Protein AF-F6GGP9-F1 (afdb_monomer)

Radius of gyration: 16.39 Å; Cα contacts (8 Å, |Δi|>4): 61; chains: 1; bounding box: 28×33×43 Å

Secondary structure (DSSP, 8-state):
-HHHHHHHHH-TTHHHHHHHHHHHHHHHHHHHT-HHHH---SSS--HHHHHHHH-HHHHHHHHHHHHHHHHHHHHHHHHHH-GGG--

Sequence (87 aa):
MEQITEIMTSNPQYGYLLGAGVFLFIIIGLILDWDWVVEPGGGYFNIAYFINAFGRKTVRIVYGLIMLIGIIICLFGYFTYNPELYN

Mean predicted aligned error: 4.8 Å

pLDDT: mean 90.93, std 9.68, range [57.53, 98.62]

Structure (mmCIF, N/CA/C/O backbone):
data_AF-F6GGP9-F1
#
_entry.id   AF-F6GGP9-F1
#
loop_
_atom_site.group_PDB
_atom_site.id
_atom_site.type_symbol
_atom_site.label_atom_id
_atom_site.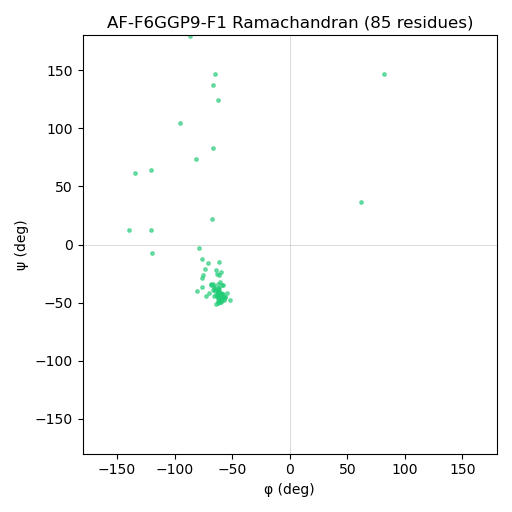label_alt_id
_atom_site.label_comp_id
_atom_site.label_asym_id
_atom_site.label_entity_id
_atom_site.label_seq_id
_atom_site.pdbx_PDB_ins_code
_atom_site.Cartn_x
_atom_site.Cartn_y
_atom_site.Cartn_z
_atom_site.occupancy
_atom_site.B_iso_or_equiv
_atom_site.auth_seq_id
_atom_site.auth_comp_id
_atom_site.auth_asym_id
_atom_site.auth_atom_id
_atom_site.pdbx_PDB_model_num
ATOM 1 N N . MET A 1 1 ? 3.431 -26.135 -12.895 1.00 67.1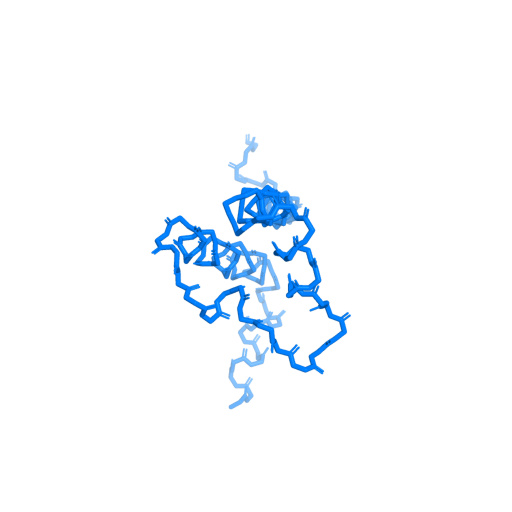2 1 MET A N 1
ATOM 2 C CA . MET A 1 1 ? 4.431 -25.506 -12.004 1.00 67.12 1 MET A CA 1
ATOM 3 C C . MET A 1 1 ? 5.651 -25.064 -12.794 1.00 67.12 1 MET A C 1
ATOM 5 O O . MET A 1 1 ? 5.933 -23.878 -12.753 1.00 67.12 1 MET A O 1
ATOM 9 N N . GLU A 1 2 ? 6.284 -25.942 -13.583 1.00 83.44 2 GLU A N 1
ATOM 10 C CA . GLU A 1 2 ? 7.477 -25.606 -14.391 1.00 83.44 2 GLU A CA 1
ATOM 11 C C . GLU A 1 2 ? 7.305 -24.365 -15.282 1.00 83.44 2 GLU A C 1
ATOM 13 O O . GLU A 1 2 ? 8.110 -23.448 -15.191 1.00 83.44 2 GLU A O 1
ATOM 18 N N . GLN A 1 3 ? 6.202 -24.257 -16.032 1.00 84.62 3 GLN A N 1
ATOM 19 C CA . GLN A 1 3 ? 5.944 -23.088 -16.892 1.00 84.62 3 GLN A CA 1
ATOM 20 C C . GLN A 1 3 ? 5.823 -21.759 -16.125 1.00 84.62 3 GLN A C 1
ATOM 22 O O . GLN A 1 3 ? 6.288 -20.728 -16.597 1.00 84.62 3 GLN A O 1
ATOM 27 N N . ILE A 1 4 ? 5.215 -21.761 -14.931 1.00 82.38 4 ILE A N 1
ATOM 28 C CA . ILE A 1 4 ? 5.092 -20.540 -14.112 1.00 82.38 4 ILE A CA 1
ATOM 29 C C . ILE A 1 4 ? 6.466 -20.144 -13.566 1.00 82.38 4 ILE A C 1
ATOM 31 O O . ILE A 1 4 ? 6.823 -18.968 -13.577 1.00 82.38 4 ILE A O 1
ATOM 35 N N . THR A 1 5 ? 7.246 -21.126 -13.112 1.00 85.38 5 THR A N 1
ATOM 36 C CA . THR A 1 5 ? 8.614 -20.908 -12.637 1.00 85.38 5 THR A CA 1
ATOM 37 C C . THR A 1 5 ? 9.504 -20.352 -13.744 1.00 85.38 5 THR A C 1
ATOM 39 O O . THR A 1 5 ? 10.257 -19.414 -13.495 1.00 85.38 5 THR A O 1
ATOM 42 N N . GLU A 1 6 ? 9.394 -20.878 -14.961 1.00 88.88 6 GLU A N 1
ATOM 43 C CA . GLU A 1 6 ? 10.141 -20.402 -16.124 1.00 88.88 6 GLU A CA 1
ATOM 44 C C . GLU A 1 6 ? 9.788 -18.946 -16.452 1.00 88.88 6 GLU A C 1
ATOM 46 O O . GLU A 1 6 ? 10.678 -18.101 -16.479 1.00 88.88 6 GLU A O 1
ATOM 51 N N . ILE A 1 7 ? 8.496 -18.607 -16.549 1.00 84.38 7 ILE A N 1
ATOM 52 C CA . ILE A 1 7 ? 8.036 -17.227 -16.792 1.00 84.38 7 ILE A CA 1
ATOM 53 C C . ILE A 1 7 ? 8.574 -16.252 -15.734 1.00 84.38 7 ILE A C 1
ATOM 55 O O . ILE A 1 7 ? 9.055 -15.172 -16.084 1.00 84.38 7 ILE A O 1
ATOM 59 N N . MET A 1 8 ? 8.508 -16.627 -14.452 1.00 83.88 8 MET A N 1
ATOM 60 C CA . MET A 1 8 ? 8.977 -15.795 -13.336 1.00 83.88 8 MET A CA 1
ATOM 61 C C . MET A 1 8 ? 10.500 -15.631 -13.330 1.00 83.88 8 MET A C 1
ATOM 63 O O . MET A 1 8 ? 11.002 -14.572 -12.965 1.00 83.88 8 MET A O 1
ATOM 67 N N . THR A 1 9 ? 11.233 -16.663 -13.748 1.00 86.31 9 THR A N 1
ATOM 68 C CA . THR A 1 9 ? 12.701 -16.638 -13.812 1.00 86.31 9 THR A CA 1
ATOM 69 C C . THR A 1 9 ? 13.186 -15.836 -15.018 1.00 86.31 9 THR A C 1
ATOM 71 O O . THR A 1 9 ? 14.174 -15.115 -14.915 1.00 86.31 9 THR A O 1
ATOM 74 N N . SER A 1 10 ? 12.476 -15.913 -16.146 1.00 91.25 10 SER A N 1
ATOM 75 C CA . SER A 1 10 ? 12.763 -15.125 -17.347 1.00 91.25 10 SER A CA 1
ATOM 76 C C . SER A 1 10 ? 12.367 -13.654 -17.213 1.00 91.25 10 SER A C 1
ATOM 78 O O . SER A 1 10 ? 12.892 -12.829 -17.953 1.00 91.25 10 SER A O 1
ATOM 80 N N . ASN A 1 11 ? 11.459 -13.312 -16.291 1.00 90.25 11 ASN A N 1
ATOM 81 C CA . ASN A 1 11 ? 10.983 -11.941 -16.095 1.00 90.25 11 ASN A CA 1
ATOM 82 C C . ASN A 1 11 ? 10.940 -11.543 -14.604 1.00 90.25 11 ASN A C 1
ATOM 84 O O . ASN A 1 11 ? 9.866 -11.232 -14.070 1.00 90.25 11 ASN A O 1
ATOM 88 N N . PRO A 1 12 ? 12.091 -11.540 -13.907 1.00 88.19 12 PRO A N 1
ATOM 89 C CA . PRO A 1 12 ? 12.145 -11.305 -12.464 1.00 88.19 12 PRO A CA 1
ATOM 90 C C . PRO A 1 12 ? 11.607 -9.923 -12.061 1.00 88.19 12 PRO A C 1
ATOM 92 O O . PRO A 1 12 ? 11.081 -9.757 -10.959 1.00 88.19 12 PRO A O 1
ATOM 95 N N . GLN A 1 13 ? 11.661 -8.938 -12.962 1.00 92.00 13 GLN A N 1
ATOM 96 C CA . GLN A 1 13 ? 11.152 -7.590 -12.736 1.00 92.00 13 GLN A CA 1
ATOM 97 C C . GLN A 1 13 ? 9.651 -7.543 -12.450 1.00 92.00 13 GLN A C 1
ATOM 99 O O . GLN A 1 13 ? 9.202 -6.711 -11.663 1.00 92.00 13 GLN A O 1
ATOM 104 N N . TYR A 1 14 ? 8.853 -8.451 -13.017 1.00 92.50 14 TYR A N 1
ATOM 105 C CA . TYR A 1 14 ? 7.411 -8.455 -12.757 1.00 92.50 14 TYR A CA 1
ATOM 106 C C . TYR A 1 14 ? 7.066 -8.912 -11.336 1.00 92.50 14 TYR A C 1
ATOM 108 O O . TYR A 1 14 ? 5.977 -8.600 -10.852 1.00 92.50 14 TYR A O 1
ATOM 116 N N . GLY A 1 15 ? 8.006 -9.539 -10.619 1.00 93.19 15 GLY A N 1
ATOM 117 C CA . GLY A 1 15 ? 7.872 -9.794 -9.185 1.00 93.19 15 GLY A CA 1
ATOM 118 C C . GLY A 1 15 ? 7.680 -8.506 -8.377 1.00 93.19 15 GLY A C 1
ATOM 119 O O . GLY A 1 15 ? 6.886 -8.484 -7.437 1.00 93.19 15 GLY A O 1
ATOM 120 N N . TYR A 1 16 ? 8.322 -7.405 -8.786 1.00 96.31 16 TYR A N 1
ATOM 121 C CA . TYR A 1 16 ? 8.128 -6.101 -8.154 1.00 96.31 16 TYR A CA 1
ATOM 122 C C . TYR A 1 16 ? 6.707 -5.564 -8.360 1.00 96.31 16 TYR A C 1
ATOM 124 O O . TYR A 1 16 ? 6.086 -5.107 -7.402 1.00 96.31 16 TYR A O 1
ATOM 132 N N . LEU A 1 17 ? 6.159 -5.657 -9.578 1.00 96.06 17 LEU A N 1
ATOM 133 C CA . LEU A 1 17 ? 4.785 -5.217 -9.853 1.00 96.06 17 LEU A CA 1
ATOM 134 C C . LEU A 1 17 ? 3.754 -6.081 -9.125 1.00 96.06 17 LEU A C 1
ATOM 136 O O . LEU A 1 17 ? 2.787 -5.548 -8.582 1.00 96.06 17 LEU A O 1
ATOM 140 N N . LEU A 1 18 ? 3.977 -7.397 -9.060 1.00 95.69 18 LEU A N 1
ATOM 141 C CA . LEU A 1 18 ? 3.134 -8.301 -8.284 1.00 95.69 18 LEU A CA 1
ATOM 142 C C . LEU A 1 18 ? 3.137 -7.912 -6.798 1.00 95.69 18 LEU A C 1
ATOM 144 O O . LEU A 1 18 ? 2.071 -7.782 -6.200 1.00 95.69 18 LEU A O 1
ATOM 148 N N . GLY A 1 19 ? 4.317 -7.661 -6.221 1.00 96.44 19 GLY A N 1
ATOM 149 C CA . GLY A 1 19 ? 4.455 -7.184 -4.842 1.00 96.44 19 GLY A CA 1
ATOM 150 C C . GLY A 1 19 ? 3.725 -5.860 -4.598 1.00 96.44 19 GLY A C 1
ATOM 151 O O . GLY A 1 19 ? 2.955 -5.749 -3.643 1.00 96.44 19 GLY A O 1
ATOM 152 N N . ALA A 1 20 ? 3.881 -4.887 -5.501 1.00 98.12 20 ALA A N 1
ATOM 153 C CA . ALA A 1 20 ? 3.161 -3.616 -5.434 1.00 98.12 20 ALA A CA 1
ATOM 154 C C . ALA A 1 20 ? 1.634 -3.813 -5.486 1.00 98.12 20 ALA A C 1
ATOM 156 O O . ALA A 1 20 ? 0.910 -3.192 -4.709 1.00 98.12 20 ALA A O 1
ATOM 157 N N . GLY A 1 21 ? 1.143 -4.703 -6.355 1.00 98.19 21 GLY A N 1
ATOM 158 C CA . GLY A 1 21 ? -0.278 -5.043 -6.454 1.00 98.19 21 GLY A CA 1
ATOM 159 C C . GLY A 1 21 ? -0.832 -5.677 -5.177 1.00 98.19 21 GLY A C 1
ATOM 160 O O . GLY A 1 21 ? -1.913 -5.300 -4.726 1.00 98.19 21 GLY A O 1
ATOM 161 N N . VAL A 1 22 ? -0.075 -6.581 -4.546 1.00 97.94 22 VAL A N 1
ATOM 162 C CA . VAL A 1 22 ? -0.448 -7.176 -3.252 1.00 97.94 22 VAL A CA 1
ATOM 163 C C . VAL A 1 22 ? -0.532 -6.107 -2.163 1.00 97.94 22 VAL A C 1
ATOM 165 O O . VAL A 1 22 ? -1.540 -6.033 -1.462 1.00 97.94 22 VAL A O 1
ATOM 168 N N . PHE A 1 23 ? 0.471 -5.235 -2.037 1.00 98.31 23 PHE A N 1
ATOM 169 C CA . PHE A 1 23 ? 0.426 -4.149 -1.053 1.00 98.31 23 PHE A CA 1
ATOM 170 C C . PHE A 1 23 ? -0.730 -3.180 -1.309 1.00 98.31 23 PHE A C 1
ATOM 172 O O . PHE A 1 23 ? -1.406 -2.776 -0.364 1.00 98.31 23 PHE A O 1
ATOM 179 N N . LEU A 1 24 ? -1.016 -2.854 -2.572 1.00 98.50 24 LEU A N 1
ATOM 180 C CA . LEU A 1 24 ? -2.161 -2.021 -2.934 1.00 98.50 24 LEU A CA 1
ATOM 181 C C . LEU A 1 24 ? -3.488 -2.675 -2.526 1.00 98.50 24 LEU A C 1
ATOM 183 O O . LEU A 1 24 ? -4.357 -2.003 -1.974 1.00 98.50 24 LEU A O 1
ATOM 187 N N . PHE A 1 25 ? -3.634 -3.982 -2.740 1.00 98.12 25 PHE A N 1
ATOM 188 C CA . PHE A 1 25 ? -4.816 -4.729 -2.314 1.00 98.12 25 PHE A CA 1
ATOM 189 C C . PHE A 1 25 ? -4.999 -4.698 -0.790 1.00 98.12 25 PHE A C 1
ATOM 191 O O . PHE A 1 25 ? -6.111 -4.482 -0.305 1.00 98.12 25 PHE A O 1
ATOM 198 N N . ILE A 1 26 ? -3.906 -4.816 -0.029 1.00 97.12 26 ILE A N 1
ATOM 199 C CA . ILE A 1 26 ? -3.934 -4.646 1.428 1.00 97.12 26 ILE A CA 1
ATOM 200 C C . ILE A 1 26 ? -4.355 -3.221 1.808 1.00 97.12 26 ILE A C 1
ATOM 202 O O . ILE A 1 26 ? -5.217 -3.069 2.669 1.00 97.12 26 ILE A O 1
ATOM 206 N N . ILE A 1 27 ? -3.834 -2.176 1.152 1.00 98.06 27 ILE A N 1
ATOM 207 C CA . ILE A 1 27 ? -4.265 -0.785 1.396 1.00 98.06 27 ILE A CA 1
ATOM 208 C C . ILE A 1 27 ? -5.765 -0.621 1.140 1.00 98.06 27 ILE A C 1
ATOM 210 O O . ILE A 1 27 ? -6.449 0.012 1.942 1.00 98.06 27 ILE A O 1
ATOM 214 N N . ILE A 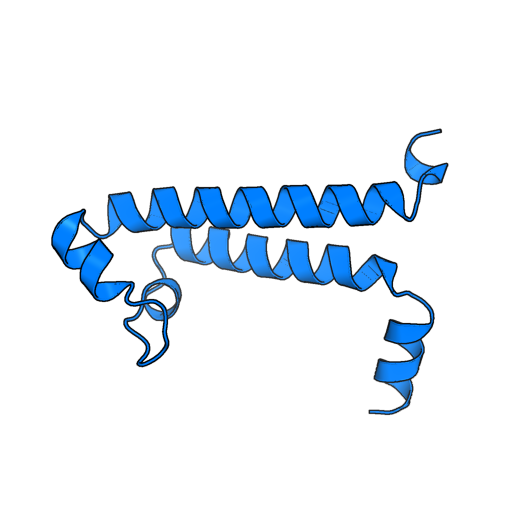1 28 ? -6.299 -1.204 0.064 1.00 98.25 28 ILE A N 1
ATOM 215 C CA . ILE A 1 28 ? -7.741 -1.178 -0.222 1.00 98.25 28 ILE A CA 1
ATOM 216 C C . ILE A 1 28 ? -8.516 -1.816 0.931 1.00 98.25 28 ILE A C 1
ATOM 218 O O . ILE A 1 28 ? -9.454 -1.206 1.442 1.00 98.25 28 ILE A O 1
ATOM 222 N N . GLY A 1 29 ? -8.093 -2.990 1.401 1.00 96.94 29 GLY A N 1
ATOM 223 C CA . GLY A 1 29 ? -8.713 -3.633 2.555 1.00 96.94 29 GLY A CA 1
ATOM 224 C C . GLY A 1 29 ? -8.615 -2.798 3.834 1.00 96.94 29 GLY A C 1
ATOM 225 O O . GLY A 1 29 ? -9.588 -2.690 4.577 1.00 96.94 29 GLY A O 1
ATOM 226 N N . LEU A 1 30 ? -7.492 -2.108 4.051 1.00 96.56 30 LEU A N 1
ATOM 227 C CA . LEU A 1 30 ? -7.329 -1.163 5.153 1.00 96.56 30 LEU A CA 1
ATOM 228 C C . LEU A 1 30 ? -8.229 0.061 5.018 1.00 96.56 30 LEU A C 1
ATOM 230 O O . LEU A 1 30 ? -8.678 0.557 6.042 1.00 96.56 30 LEU A O 1
ATOM 234 N N . ILE A 1 31 ? -8.522 0.561 3.818 1.00 97.62 31 ILE A N 1
ATOM 235 C CA . ILE A 1 31 ? -9.461 1.676 3.602 1.00 97.62 31 ILE A CA 1
ATOM 236 C C . ILE A 1 31 ? -10.902 1.208 3.828 1.00 97.62 31 ILE A C 1
ATOM 238 O O . ILE A 1 31 ? -11.660 1.881 4.527 1.00 97.62 31 ILE A O 1
ATOM 242 N N . LEU A 1 32 ? -11.252 0.032 3.304 1.00 97.56 32 LEU A N 1
ATOM 243 C CA . LEU A 1 32 ? -12.583 -0.574 3.404 1.00 97.56 32 LEU A CA 1
ATOM 244 C C . LEU A 1 32 ? -12.867 -1.250 4.754 1.00 97.56 32 LEU A C 1
ATOM 246 O O . LEU A 1 32 ? -13.979 -1.715 4.975 1.00 97.56 32 LEU A O 1
ATOM 250 N N . ASP A 1 33 ? -11.887 -1.269 5.658 1.00 95.12 33 ASP A N 1
ATOM 251 C CA . ASP A 1 33 ? -11.977 -1.866 6.994 1.00 95.12 33 ASP A CA 1
ATOM 252 C C . ASP A 1 33 ? -12.243 -3.376 7.011 1.00 95.12 33 ASP A C 1
ATOM 254 O O . ASP A 1 33 ? -12.960 -3.877 7.874 1.00 95.12 33 ASP A O 1
ATOM 258 N N . TRP A 1 34 ? -11.664 -4.116 6.067 1.00 94.75 34 TRP A N 1
ATOM 259 C CA . TRP A 1 34 ? -11.778 -5.572 6.052 1.00 94.75 34 TRP A CA 1
ATOM 260 C C . TRP A 1 34 ? -11.151 -6.185 7.305 1.00 94.75 34 TRP A C 1
ATOM 262 O O . TRP A 1 34 ? -9.966 -5.981 7.574 1.00 94.75 34 TRP A O 1
ATOM 272 N N . ASP A 1 35 ? -11.939 -6.973 8.043 1.00 90.25 35 ASP A N 1
ATOM 273 C CA . ASP A 1 35 ? -11.513 -7.565 9.315 1.00 90.25 35 ASP A CA 1
ATOM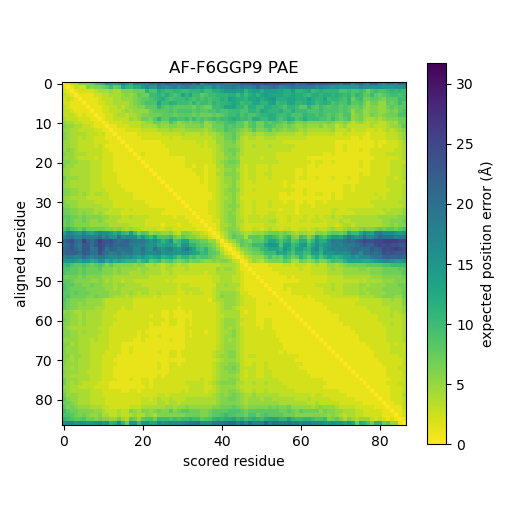 274 C C . ASP A 1 35 ? -10.255 -8.421 9.163 1.00 90.25 35 ASP A C 1
ATOM 276 O O . ASP A 1 35 ? -9.308 -8.218 9.912 1.00 90.25 35 ASP A O 1
ATOM 280 N N . TRP A 1 36 ? -10.191 -9.285 8.143 1.00 89.38 36 TRP A N 1
ATOM 281 C CA . TRP A 1 36 ? -9.070 -10.213 7.923 1.00 89.38 36 TRP A CA 1
ATOM 282 C C . TRP A 1 36 ? -7.708 -9.520 7.734 1.00 89.38 36 TRP A C 1
ATOM 284 O O . TRP A 1 36 ? -6.667 -10.119 7.988 1.00 89.38 36 TRP A O 1
ATOM 294 N N . VAL A 1 37 ? -7.690 -8.251 7.309 1.00 91.31 37 VAL A N 1
ATOM 295 C CA . VAL A 1 37 ? -6.445 -7.487 7.107 1.00 91.31 37 VAL A CA 1
ATOM 296 C C . VAL A 1 37 ? -5.830 -7.052 8.438 1.00 91.31 37 VAL A C 1
ATOM 298 O O . VAL A 1 37 ? -4.622 -6.850 8.541 1.00 91.31 37 VAL A O 1
ATOM 301 N N . VAL A 1 38 ? -6.663 -6.901 9.465 1.00 88.38 38 VAL A N 1
ATOM 302 C CA . VAL A 1 38 ? -6.262 -6.492 10.815 1.00 88.38 38 VAL A CA 1
ATOM 303 C C . VAL A 1 38 ? -6.628 -7.536 11.870 1.00 88.38 38 VAL A C 1
ATOM 305 O O . VAL A 1 38 ? -6.585 -7.256 13.070 1.00 88.38 38 VAL A O 1
ATOM 308 N N . GLU A 1 39 ? -6.999 -8.735 11.429 1.00 82.75 39 GLU A N 1
ATOM 309 C CA . GLU A 1 39 ? -7.400 -9.820 12.302 1.00 82.75 39 GLU A CA 1
ATOM 310 C C . GLU A 1 39 ? -6.184 -10.265 13.122 1.00 82.75 39 GLU A C 1
ATOM 312 O O . GLU A 1 39 ? -5.071 -10.363 12.588 1.00 82.75 39 GLU A O 1
ATOM 317 N N . PRO A 1 40 ? -6.349 -10.516 14.429 1.00 68.81 40 PRO A N 1
ATOM 318 C CA . PRO A 1 40 ? -5.302 -11.120 15.230 1.00 68.81 40 PRO A CA 1
ATOM 319 C C . PRO A 1 40 ? -5.052 -12.557 14.778 1.00 68.81 40 PRO A C 1
ATOM 321 O O . PRO A 1 40 ? -5.555 -13.514 15.358 1.00 68.81 40 PRO A O 1
ATOM 324 N N . GLY A 1 41 ? -4.249 -12.721 13.733 1.00 63.56 41 GLY A N 1
ATOM 325 C CA . GLY A 1 41 ? -3.669 -14.010 13.404 1.00 63.56 41 GLY A CA 1
ATOM 326 C C . GLY A 1 41 ? -2.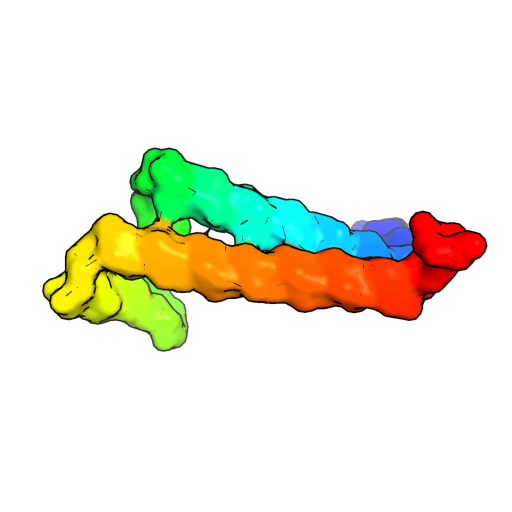718 -14.443 14.519 1.00 63.56 41 GLY A C 1
ATOM 327 O O . GLY A 1 41 ? -2.018 -13.618 15.104 1.00 63.56 41 GLY A O 1
ATOM 328 N N . GLY A 1 42 ? -2.625 -15.748 14.781 1.00 60.22 42 GLY A N 1
ATOM 329 C CA . GLY A 1 42 ? -1.638 -16.332 15.706 1.00 60.22 42 GLY A CA 1
ATOM 330 C C . GLY A 1 42 ? -0.176 -16.234 15.232 1.00 60.22 42 GLY A C 1
ATOM 331 O O . GLY A 1 42 ? 0.651 -17.047 15.633 1.00 60.22 42 GLY A O 1
ATOM 332 N N . GLY A 1 43 ? 0.135 -15.299 14.330 1.00 62.38 43 GLY A N 1
ATOM 333 C CA . GLY A 1 43 ? 1.469 -15.062 13.785 1.00 62.38 43 GLY A CA 1
ATOM 334 C C . GLY A 1 43 ? 2.314 -14.120 14.649 1.00 62.38 43 GLY A C 1
ATOM 335 O O . GLY A 1 43 ? 1.870 -13.592 15.665 1.00 62.38 43 GLY A O 1
ATOM 336 N N . TYR A 1 44 ? 3.553 -13.874 14.215 1.00 57.53 44 TYR A N 1
ATOM 337 C CA . TYR A 1 44 ? 4.538 -13.064 14.949 1.00 57.53 44 TYR A CA 1
ATOM 338 C C . TYR A 1 44 ? 4.152 -11.583 15.126 1.00 57.53 44 TYR A C 1
ATOM 340 O O . TYR A 1 44 ? 4.657 -10.923 16.033 1.00 57.53 44 TYR A O 1
ATOM 348 N N . PHE A 1 45 ? 3.270 -11.047 14.277 1.00 66.38 45 PHE A N 1
ATOM 349 C CA . PHE A 1 45 ? 2.814 -9.658 14.348 1.00 66.38 45 PHE A CA 1
ATOM 350 C C . PHE A 1 45 ? 1.506 -9.558 15.137 1.00 66.38 45 PHE A C 1
ATOM 352 O O . PHE A 1 45 ? 0.432 -9.884 14.638 1.00 66.38 45 PHE A O 1
ATOM 359 N N . ASN A 1 46 ? 1.587 -9.069 16.375 1.00 82.06 46 ASN A N 1
ATOM 360 C CA . ASN A 1 46 ? 0.425 -8.933 17.248 1.00 82.06 46 ASN A CA 1
ATOM 361 C C . ASN A 1 46 ? -0.368 -7.650 16.936 1.00 82.06 46 ASN A C 1
ATOM 363 O O . ASN A 1 46 ? -0.318 -6.673 17.685 1.00 82.06 46 ASN A O 1
ATOM 367 N N . ILE A 1 47 ? -1.099 -7.640 15.817 1.00 87.69 47 ILE A N 1
ATOM 368 C CA . ILE A 1 47 ? -1.963 -6.511 15.435 1.00 87.69 47 ILE A CA 1
ATOM 369 C C . ILE A 1 47 ? -3.011 -6.216 16.526 1.00 87.69 47 ILE A C 1
ATOM 371 O O . ILE A 1 47 ? -3.275 -5.044 16.798 1.00 87.69 47 ILE A O 1
ATOM 375 N N . ALA A 1 48 ? -3.533 -7.234 17.226 1.00 87.62 48 ALA A N 1
ATOM 376 C CA . ALA A 1 48 ? -4.470 -7.032 18.339 1.00 87.62 48 ALA A CA 1
ATOM 377 C C . ALA A 1 48 ? -3.893 -6.165 19.460 1.00 87.62 48 ALA A C 1
ATOM 379 O O . ALA A 1 48 ? -4.592 -5.289 19.966 1.00 87.62 48 ALA A O 1
ATOM 380 N N . TYR A 1 49 ? -2.628 -6.370 19.836 1.00 88.56 49 TYR A N 1
ATOM 381 C CA . TYR A 1 49 ? -1.970 -5.532 20.838 1.00 88.56 49 TYR A CA 1
ATOM 382 C C . TYR A 1 49 ? -1.994 -4.057 20.425 1.00 88.56 49 TYR A C 1
ATOM 384 O O . TYR A 1 49 ? -2.410 -3.199 21.205 1.00 88.56 49 TYR A O 1
ATOM 392 N N . PHE A 1 50 ? -1.621 -3.760 19.178 1.00 91.06 50 PHE A N 1
ATOM 393 C CA . PHE A 1 50 ? -1.623 -2.389 18.673 1.00 91.06 50 PHE A CA 1
ATOM 394 C C . PHE A 1 50 ? -3.038 -1.810 18.581 1.00 91.06 50 PHE A C 1
ATOM 396 O O . PHE A 1 50 ? -3.233 -0.638 18.898 1.00 91.06 50 PHE A O 1
ATOM 403 N N . ILE A 1 51 ? -4.038 -2.610 18.196 1.00 92.88 51 ILE A N 1
ATOM 404 C CA . ILE A 1 51 ? -5.439 -2.166 18.152 1.00 92.88 51 ILE A CA 1
ATOM 405 C C . ILE A 1 51 ? -5.938 -1.815 19.553 1.00 92.88 51 ILE A C 1
ATOM 407 O O . ILE A 1 51 ? -6.569 -0.773 19.718 1.00 92.88 51 ILE A O 1
ATOM 411 N N . ASN A 1 52 ? -5.622 -2.635 20.557 1.00 92.06 52 ASN A N 1
ATOM 412 C CA . ASN A 1 52 ? -6.007 -2.383 21.944 1.00 92.06 52 ASN A CA 1
ATOM 413 C C . ASN A 1 52 ? -5.319 -1.135 22.518 1.00 92.06 52 ASN A C 1
ATOM 415 O O . ASN A 1 52 ? -5.936 -0.400 23.283 1.00 92.06 52 ASN A O 1
ATOM 419 N N . ALA A 1 53 ? -4.063 -0.876 22.140 1.00 94.69 53 ALA A N 1
ATOM 420 C CA . ALA A 1 53 ? -3.293 0.264 22.638 1.00 94.69 53 ALA A CA 1
ATOM 421 C C . ALA A 1 53 ? -3.623 1.595 21.934 1.00 94.69 53 ALA A C 1
ATOM 423 O O . ALA A 1 53 ? -3.678 2.636 22.584 1.00 94.69 53 ALA A O 1
ATOM 424 N N . PHE A 1 54 ? -3.831 1.580 20.613 1.00 95.00 54 PHE A N 1
ATOM 425 C CA . PHE A 1 54 ? -3.903 2.797 19.785 1.00 95.00 54 PHE A CA 1
ATOM 426 C C . PHE A 1 54 ? -5.238 2.987 19.053 1.00 95.00 54 PHE A C 1
ATOM 428 O O . PHE A 1 54 ? -5.470 4.032 18.438 1.00 95.00 54 PHE A O 1
ATOM 435 N N . GLY A 1 55 ? -6.118 1.987 19.103 1.00 94.81 55 GLY A N 1
ATOM 436 C CA . GLY A 1 55 ? -7.381 1.962 18.380 1.00 94.81 55 GLY A CA 1
ATOM 437 C C . GLY A 1 55 ? -7.233 1.521 16.921 1.00 94.81 55 GLY A C 1
ATOM 438 O O . GLY A 1 55 ? -6.265 1.836 16.225 1.00 94.81 55 GLY A O 1
ATOM 439 N N . ARG A 1 56 ? -8.260 0.824 16.423 1.00 93.88 56 ARG A N 1
ATOM 440 C CA . ARG A 1 56 ? -8.301 0.238 15.071 1.00 93.88 56 ARG A CA 1
ATOM 441 C C . ARG A 1 56 ? -8.025 1.254 13.960 1.00 93.88 56 ARG A C 1
ATOM 443 O O . ARG A 1 56 ? -7.272 0.961 13.037 1.00 93.88 56 ARG A O 1
ATOM 450 N N . LYS A 1 57 ? -8.586 2.466 14.061 1.00 95.75 57 LYS A N 1
ATOM 451 C CA . LYS A 1 57 ? -8.399 3.527 13.056 1.00 95.75 57 LYS A CA 1
ATOM 452 C C . LYS A 1 57 ? -6.930 3.940 12.925 1.00 95.75 57 LYS A C 1
ATOM 454 O O . LYS A 1 57 ? -6.416 4.001 11.813 1.00 95.75 57 LYS A O 1
ATOM 459 N N . THR A 1 58 ? -6.258 4.198 14.045 1.00 96.56 58 THR A N 1
ATOM 460 C CA . THR A 1 58 ? -4.844 4.599 14.068 1.00 96.56 58 THR A CA 1
ATOM 461 C C . THR A 1 58 ? -3.963 3.500 13.489 1.00 96.56 58 THR A C 1
ATOM 463 O O . THR A 1 58 ? -3.133 3.767 12.623 1.00 96.56 58 THR A O 1
ATOM 466 N N . VAL A 1 59 ? -4.197 2.251 13.905 1.00 95.12 59 VAL A N 1
ATOM 467 C CA . VAL A 1 59 ? -3.447 1.089 13.413 1.00 95.12 59 VAL A CA 1
ATOM 468 C C . VAL A 1 59 ? -3.613 0.914 11.909 1.00 95.12 59 VAL A C 1
ATOM 470 O O . VAL A 1 59 ? -2.617 0.740 11.216 1.00 95.12 59 VAL A O 1
ATOM 473 N N . ARG A 1 60 ? -4.835 1.038 11.377 1.00 96.00 60 ARG A N 1
ATOM 474 C CA . ARG A 1 60 ? -5.086 0.960 9.929 1.00 96.00 60 ARG A CA 1
ATOM 475 C C . ARG A 1 60 ? -4.331 2.031 9.145 1.00 96.00 60 ARG A C 1
ATOM 477 O O . ARG A 1 60 ? -3.765 1.721 8.102 1.00 96.00 60 ARG A O 1
ATOM 484 N N . ILE A 1 61 ? -4.292 3.269 9.646 1.00 97.31 61 ILE A N 1
ATOM 485 C CA . ILE A 1 61 ? -3.563 4.369 8.994 1.00 97.31 61 ILE A CA 1
ATOM 486 C C . ILE A 1 61 ? -2.062 4.072 8.973 1.00 97.31 61 ILE A C 1
ATOM 488 O O . ILE A 1 61 ? -1.448 4.114 7.910 1.00 97.31 61 ILE A O 1
ATOM 492 N N . VAL A 1 62 ? -1.474 3.733 10.123 1.00 96.50 62 VAL A N 1
ATOM 493 C CA . VAL A 1 62 ? -0.037 3.426 10.220 1.00 96.50 62 VAL A CA 1
ATOM 494 C C . VAL A 1 62 ? 0.319 2.221 9.354 1.00 96.50 62 VAL A C 1
ATOM 496 O O . VAL A 1 62 ? 1.304 2.258 8.619 1.00 96.50 62 VAL A O 1
ATOM 499 N N . TYR A 1 63 ? -0.505 1.174 9.380 1.00 95.06 63 TYR A N 1
ATOM 500 C CA . TYR A 1 63 ? -0.279 -0.012 8.568 1.00 95.06 63 TYR A CA 1
ATOM 501 C C . TYR A 1 63 ? -0.376 0.298 7.067 1.00 95.06 63 TYR A C 1
ATOM 503 O O . TYR A 1 63 ? 0.457 -0.157 6.286 1.00 95.06 63 TYR A O 1
ATOM 511 N N . GLY A 1 64 ? -1.314 1.162 6.672 1.00 97.25 64 GLY A N 1
ATOM 512 C CA . GLY A 1 64 ? -1.433 1.650 5.301 1.00 97.25 64 GLY A CA 1
ATOM 513 C C . GLY A 1 64 ? -0.199 2.431 4.846 1.00 97.25 64 GLY A C 1
ATOM 514 O O . GLY A 1 64 ? 0.260 2.239 3.723 1.00 97.25 64 GLY A O 1
ATOM 515 N N . LEU A 1 65 ? 0.393 3.251 5.721 1.00 98.31 65 LEU A N 1
ATOM 516 C CA . LEU A 1 65 ? 1.646 3.957 5.429 1.00 98.31 65 LEU A CA 1
ATOM 517 C C . LEU A 1 65 ? 2.823 2.989 5.241 1.00 98.31 65 LEU A C 1
ATOM 519 O O . LEU A 1 65 ? 3.626 3.177 4.330 1.00 98.31 65 LEU A O 1
ATOM 523 N N . ILE A 1 66 ? 2.907 1.929 6.050 1.00 96.94 66 ILE A N 1
ATOM 524 C CA . ILE A 1 66 ? 3.924 0.877 5.884 1.00 96.94 66 ILE A CA 1
ATOM 525 C C . ILE A 1 66 ? 3.752 0.174 4.530 1.00 96.94 66 ILE A C 1
ATOM 527 O O . ILE A 1 66 ? 4.727 -0.018 3.805 1.00 96.94 66 ILE A O 1
ATOM 531 N N . MET A 1 67 ? 2.515 -0.160 4.154 1.00 97.88 67 MET A N 1
ATOM 532 C CA . MET A 1 67 ? 2.216 -0.757 2.849 1.00 97.88 67 MET A CA 1
ATOM 533 C C . MET A 1 67 ? 2.566 0.179 1.691 1.00 97.88 67 MET A C 1
ATOM 535 O O . MET A 1 67 ? 3.123 -0.266 0.690 1.00 97.88 67 MET A O 1
ATOM 539 N N . LEU A 1 68 ? 2.312 1.482 1.840 1.00 98.50 68 LEU A N 1
ATOM 540 C CA . LEU A 1 68 ? 2.685 2.487 0.846 1.00 98.50 68 LEU A CA 1
ATOM 541 C C . LEU A 1 68 ? 4.206 2.551 0.645 1.00 98.50 68 LEU A C 1
ATOM 543 O O . LEU A 1 68 ? 4.665 2.626 -0.493 1.00 98.50 68 LEU A O 1
ATOM 547 N N . ILE A 1 69 ? 4.994 2.462 1.721 1.00 98.56 69 ILE A N 1
ATOM 548 C CA . ILE A 1 69 ? 6.459 2.354 1.623 1.00 98.56 69 ILE A CA 1
ATOM 549 C C . ILE A 1 69 ? 6.850 1.090 0.845 1.00 98.56 69 ILE A C 1
ATOM 551 O O . ILE A 1 69 ? 7.702 1.159 -0.039 1.00 98.56 69 ILE A O 1
ATOM 555 N N . GLY A 1 70 ? 6.192 -0.043 1.112 1.00 98.25 70 GLY A N 1
ATOM 556 C CA . GLY A 1 70 ? 6.380 -1.281 0.352 1.00 98.25 70 GLY A CA 1
ATOM 557 C C . GLY A 1 70 ? 6.129 -1.102 -1.149 1.00 98.25 70 GLY A C 1
ATOM 558 O O . GLY A 1 70 ? 6.951 -1.524 -1.961 1.00 98.25 70 GLY A O 1
ATOM 559 N N . ILE A 1 71 ? 5.049 -0.408 -1.527 1.00 98.62 71 ILE A N 1
ATOM 560 C CA . ILE A 1 71 ? 4.751 -0.072 -2.930 1.00 98.62 71 ILE A CA 1
ATOM 561 C C . ILE A 1 71 ? 5.878 0.764 -3.538 1.00 98.62 71 ILE A C 1
ATOM 563 O O . ILE A 1 71 ? 6.346 0.437 -4.625 1.00 98.62 71 ILE A O 1
ATOM 567 N N . ILE A 1 72 ? 6.336 1.814 -2.850 1.00 98.50 72 ILE A N 1
ATOM 568 C CA . ILE A 1 72 ? 7.412 2.684 -3.349 1.00 98.50 72 ILE A CA 1
ATOM 569 C C . ILE A 1 72 ? 8.693 1.877 -3.587 1.00 98.50 72 ILE A C 1
ATOM 571 O O . ILE A 1 72 ? 9.310 2.027 -4.637 1.00 98.50 72 ILE A O 1
ATOM 575 N N . ILE A 1 73 ? 9.067 0.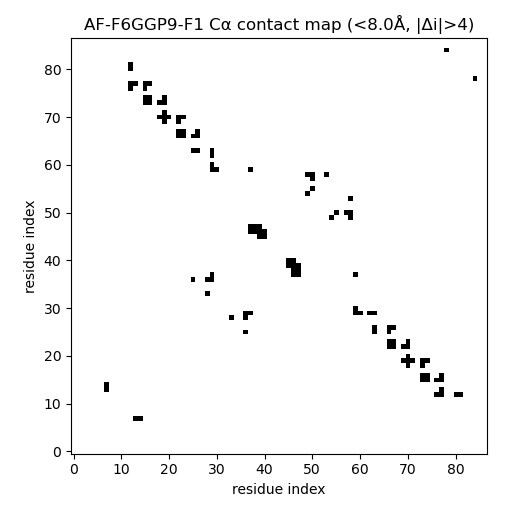988 -2.661 1.00 98.44 73 ILE A N 1
ATOM 576 C CA . ILE A 1 73 ? 10.245 0.119 -2.802 1.00 98.44 73 ILE A CA 1
ATOM 577 C C . ILE A 1 73 ? 10.091 -0.822 -4.002 1.00 98.44 73 ILE A C 1
ATOM 579 O O . ILE A 1 73 ? 11.021 -0.957 -4.796 1.00 98.44 73 ILE A O 1
ATOM 583 N N . CYS A 1 74 ? 8.923 -1.449 -4.168 1.00 98.12 74 CYS A N 1
ATOM 584 C CA . CYS A 1 74 ? 8.639 -2.302 -5.318 1.00 98.12 74 CYS A CA 1
ATOM 585 C C . CYS A 1 74 ? 8.745 -1.526 -6.637 1.00 98.12 74 CYS A C 1
ATOM 587 O O . CYS A 1 74 ? 9.450 -1.955 -7.545 1.00 98.12 74 CYS A O 1
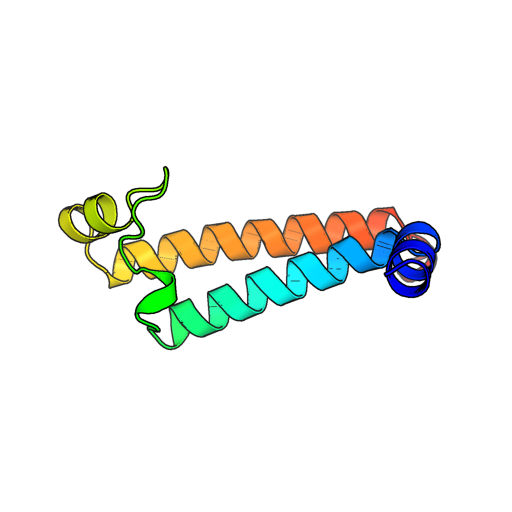ATOM 589 N N . LEU A 1 75 ? 8.099 -0.364 -6.742 1.00 97.62 75 LEU A N 1
ATOM 590 C CA . LEU A 1 75 ? 8.158 0.460 -7.949 1.00 97.62 75 LEU A CA 1
ATOM 591 C C . LEU A 1 75 ? 9.585 0.938 -8.234 1.00 97.62 75 LEU A C 1
ATOM 593 O O . LEU A 1 75 ? 10.035 0.857 -9.372 1.00 97.62 75 LEU A O 1
ATOM 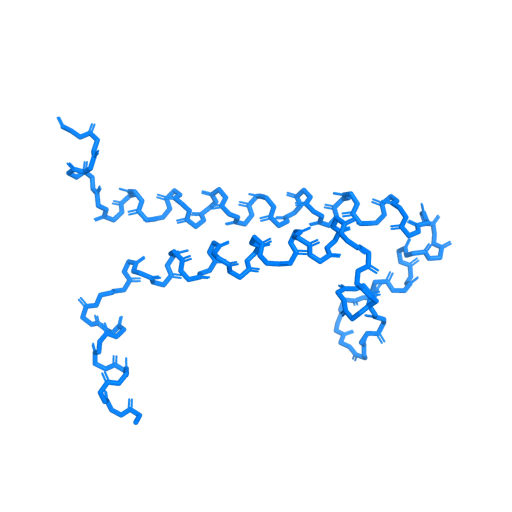597 N N . PHE A 1 76 ? 10.326 1.362 -7.208 1.00 97.00 76 PHE A N 1
ATOM 598 C CA . PHE A 1 76 ? 11.733 1.728 -7.346 1.00 97.00 76 PHE A CA 1
ATOM 599 C C . PHE A 1 76 ? 12.576 0.560 -7.877 1.00 97.00 76 PHE A C 1
ATOM 601 O O . PHE A 1 76 ? 13.362 0.748 -8.804 1.00 97.00 76 PHE A O 1
ATOM 608 N N . GLY A 1 77 ? 12.382 -0.652 -7.347 1.00 96.38 77 GLY A N 1
ATOM 609 C CA . GLY A 1 77 ? 13.038 -1.863 -7.845 1.00 96.38 77 GLY A CA 1
ATOM 610 C C . GLY A 1 77 ? 12.685 -2.170 -9.303 1.00 96.38 77 GLY A C 1
ATOM 611 O O . GLY A 1 77 ? 13.575 -2.457 -10.101 1.00 96.38 77 GLY A O 1
ATOM 612 N N . TYR A 1 78 ? 11.410 -2.024 -9.677 1.00 96.56 78 TYR A N 1
ATOM 613 C CA . TYR A 1 78 ? 10.955 -2.203 -11.056 1.00 96.56 78 TYR A CA 1
ATOM 614 C C . TYR A 1 78 ? 11.623 -1.214 -12.018 1.00 96.56 78 TYR A C 1
ATOM 616 O O . TYR A 1 78 ? 12.171 -1.632 -13.033 1.00 96.56 78 TYR A O 1
ATOM 624 N N . PHE A 1 79 ? 11.629 0.081 -11.696 1.00 96.12 79 PHE A N 1
ATOM 625 C CA . PHE A 1 79 ? 12.260 1.093 -12.547 1.00 96.12 79 PHE A CA 1
ATOM 626 C C . PHE A 1 79 ? 13.785 0.961 -12.580 1.00 96.12 79 PHE A C 1
ATOM 628 O O . PHE A 1 79 ? 14.378 1.132 -13.636 1.00 96.12 79 PHE A O 1
ATOM 635 N N . THR A 1 80 ? 14.424 0.571 -11.474 1.00 95.06 80 THR A N 1
ATOM 636 C CA . THR A 1 80 ? 15.872 0.296 -11.454 1.00 95.06 80 THR A CA 1
ATOM 637 C C . THR A 1 80 ? 16.241 -0.861 -12.388 1.00 95.06 80 THR A C 1
ATOM 639 O O . THR A 1 80 ? 17.310 -0.846 -12.991 1.00 95.06 80 THR A O 1
ATOM 642 N N . TYR A 1 81 ? 15.360 -1.855 -12.525 1.00 94.69 81 TYR A N 1
ATOM 643 C CA . TYR A 1 81 ? 15.550 -2.961 -13.462 1.00 94.69 81 TYR A CA 1
ATOM 644 C C . TYR A 1 81 ? 15.266 -2.569 -14.924 1.00 94.69 81 TYR A C 1
ATOM 646 O O . TYR A 1 81 ? 15.872 -3.143 -15.822 1.00 94.69 81 TYR A O 1
ATOM 654 N N . ASN A 1 82 ? 14.372 -1.601 -15.161 1.00 94.31 82 ASN A N 1
ATOM 655 C CA . ASN A 1 82 ? 13.907 -1.176 -16.491 1.00 94.31 82 ASN A CA 1
ATOM 656 C C . ASN A 1 82 ? 14.207 0.325 -16.731 1.00 94.31 82 ASN A C 1
ATOM 658 O O . ASN A 1 82 ? 13.275 1.140 -16.807 1.00 94.31 82 ASN A O 1
ATOM 662 N N . PRO A 1 83 ? 15.490 0.736 -16.784 1.00 93.06 83 PRO A N 1
ATOM 663 C CA . PRO A 1 83 ? 15.870 2.143 -16.905 1.00 93.06 83 PRO A CA 1
ATOM 664 C C . PRO A 1 83 ? 15.405 2.795 -18.215 1.00 93.06 83 PRO A C 1
ATOM 666 O O . PRO A 1 83 ? 15.205 4.004 -18.275 1.00 93.06 83 PRO A O 1
ATOM 669 N N . GLU A 1 84 ? 15.203 2.018 -19.275 1.00 93.56 84 GLU A N 1
ATOM 670 C CA . GLU A 1 84 ? 14.699 2.466 -20.576 1.00 93.56 84 GLU A CA 1
ATOM 671 C C . GLU A 1 84 ? 13.293 3.082 -20.531 1.00 93.56 84 GLU A C 1
ATOM 673 O O . GLU A 1 84 ? 12.890 3.743 -21.480 1.00 93.56 84 GLU A O 1
ATOM 678 N N . LEU A 1 85 ? 12.542 2.898 -19.441 1.00 90.56 85 LEU A N 1
ATOM 679 C CA . LEU A 1 85 ? 11.207 3.478 -19.282 1.00 90.56 85 LEU A CA 1
ATOM 680 C C . LEU A 1 85 ? 11.218 4.982 -18.958 1.00 90.56 85 LEU A C 1
ATOM 682 O O . LEU A 1 85 ? 10.158 5.607 -18.983 1.00 90.56 85 LEU A O 1
ATOM 686 N N . TYR A 1 86 ? 12.373 5.556 -18.609 1.00 85.44 86 TYR A N 1
ATOM 687 C CA . TYR A 1 86 ? 12.496 6.971 -18.231 1.00 85.44 86 TYR A CA 1
ATOM 688 C C . TYR A 1 86 ? 13.748 7.670 -18.787 1.00 85.44 86 TYR A C 1
ATOM 690 O O . TYR A 1 86 ? 14.059 8.784 -18.360 1.00 85.44 86 TYR A O 1
ATOM 698 N N . ASN A 1 87 ? 14.444 7.030 -19.729 1.00 67.88 87 ASN A N 1
ATOM 699 C CA . ASN A 1 87 ? 15.500 7.637 -20.547 1.00 67.88 87 ASN A CA 1
ATOM 700 C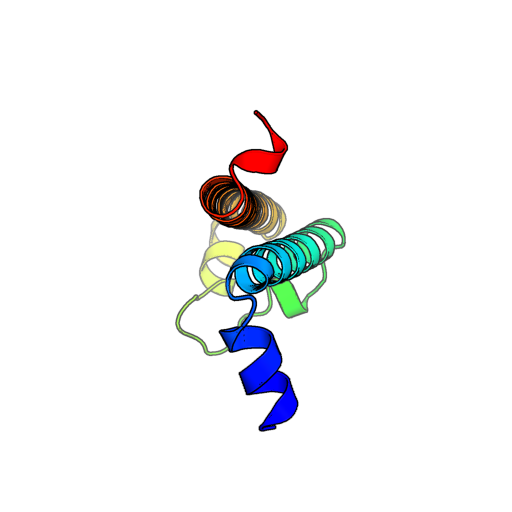 C . ASN A 1 87 ? 14.941 8.039 -21.915 1.00 67.88 87 ASN A C 1
ATOM 702 O O . ASN A 1 87 ? 15.412 9.065 -22.450 1.00 67.88 87 ASN A O 1
#

Foldseek 3Di:
DVVVVVVCVVCVLVVLVVQLVVLVVLLVCLVVVPCVSQPQDPDPDRSVVVCVVPNSNVSSVVSNVVSVVSNVVSVVSNCVVVVVVPD

Solvent-accessible surface area (backbone atoms only — not comparable to full-atom values): 4870 Å² total; per-residue (Å²): 108,69,69,60,54,49,54,47,67,78,40,57,57,54,55,25,55,52,50,25,51,52,32,50,52,50,37,50,32,49,74,72,61,43,59,82,80,61,46,69,53,98,57,95,66,61,48,47,59,47,30,75,74,61,34,60,70,53,44,37,53,55,51,37,52,54,31,50,52,52,28,52,54,21,51,51,53,32,45,70,74,44,56,81,80,82,111